Protein AF-A0A8W8MGB5-F1 (afdb_monomer_lite)

pLDDT: mean 95.46, std 3.81, range [71.25, 98.38]

Organism: Magallana gigas (NCBI:txid29159)

Sequence (83 aa):
VLSIGPFNYSTMDEIDLLCRLPDQFIREHLSTSPEQEPAHFEDAVRAALVQIRDHPKPLQTVFKEGKPRQYKLEANGAWTRCN

Secondary structure (DSSP, 8-state):
-EEE--------TTHHHHTTS-HHHHHHHH-SSGGG--TTHHHHHHHHHHHHHH-SSHHHHTSGGGPPEEEEE-TTS-EEE--

InterPro domains:
  IPR026750 Protein N-terminal asparagine amidohydrolase [PF14736] (2-81)
  IPR026750 Protein N-terminal asparagine amidohydrolase [PTHR12498] (2-82)

Foldseek 3Di:
DDWADPDADAADPCLVVLLPDDLVCCLVPVDPHSVPDDPCSSVVVSVVSVVCVVCVGCCPVPNVVRGTFDWDQDPVRDIDTDD

Structure (mmCIF, N/CA/C/O backbone):
data_AF-A0A8W8MGB5-F1
#
_entry.id   AF-A0A8W8MGB5-F1
#
loop_
_atom_site.group_PDB
_atom_site.id
_atom_site.type_symbol
_atom_site.label_atom_id
_atom_site.label_alt_id
_atom_site.label_comp_id
_atom_site.label_asym_id
_atom_site.label_entity_id
_atom_site.label_seq_id
_atom_site.pdbx_PDB_ins_code
_atom_site.Cartn_x
_atom_site.Cartn_y
_atom_site.Cartn_z
_atom_site.occupancy
_atom_site.B_iso_or_equiv
_atom_site.auth_seq_id
_atom_site.auth_comp_id
_atom_site.auth_asym_id
_atom_site.auth_atom_id
_atom_site.pdbx_PDB_model_num
ATOM 1 N N . VAL A 1 1 ? 14.117 2.786 -16.574 1.00 88.81 1 VAL A N 1
ATOM 2 C CA . VAL A 1 1 ? 13.987 1.693 -15.582 1.00 88.81 1 VAL A CA 1
ATOM 3 C C . VAL A 1 1 ? 13.276 2.261 -14.373 1.00 88.81 1 VAL A C 1
ATOM 5 O O . VAL A 1 1 ? 13.700 3.301 -13.886 1.00 88.81 1 VAL A O 1
ATOM 8 N N . LEU A 1 2 ? 12.185 1.635 -13.945 1.00 96.56 2 LEU A N 1
ATOM 9 C CA . LEU A 1 2 ? 11.491 1.965 -12.704 1.00 96.56 2 LEU A CA 1
ATOM 10 C C . LEU A 1 2 ? 12.136 1.169 -11.568 1.00 96.56 2 LEU A C 1
ATOM 12 O O . LEU A 1 2 ? 12.315 -0.041 -11.695 1.00 96.56 2 LEU A O 1
ATOM 16 N N . SER A 1 3 ? 12.496 1.842 -10.478 1.00 96.75 3 SER A N 1
ATOM 17 C CA . SER A 1 3 ? 13.104 1.222 -9.300 1.00 96.75 3 SER A CA 1
ATOM 18 C C . SER A 1 3 ? 12.186 1.413 -8.101 1.00 96.75 3 SER A C 1
ATOM 20 O O . SER A 1 3 ? 11.872 2.547 -7.751 1.00 96.75 3 SER A O 1
ATOM 22 N N . ILE A 1 4 ? 11.753 0.313 -7.484 1.00 96.62 4 ILE A N 1
ATOM 23 C CA . ILE A 1 4 ? 10.878 0.321 -6.307 1.00 96.62 4 ILE A CA 1
ATOM 24 C C . ILE A 1 4 ? 11.648 -0.227 -5.108 1.00 96.62 4 ILE A C 1
ATOM 26 O O . ILE A 1 4 ? 12.155 -1.351 -5.146 1.00 96.62 4 ILE A O 1
ATOM 30 N N . GLY A 1 5 ? 11.680 0.553 -4.029 1.00 93.88 5 GLY A N 1
ATOM 31 C CA . GLY A 1 5 ? 12.356 0.198 -2.787 1.00 93.88 5 GLY A CA 1
ATOM 32 C C . GLY A 1 5 ? 13.887 0.288 -2.874 1.00 93.88 5 GLY A C 1
ATOM 33 O O . GLY A 1 5 ? 14.402 1.009 -3.730 1.00 93.88 5 GLY A O 1
ATOM 34 N N . PRO A 1 6 ? 14.614 -0.431 -2.000 1.00 96.00 6 PRO A N 1
ATOM 35 C CA . PRO A 1 6 ? 14.073 -1.171 -0.858 1.00 96.00 6 PRO A CA 1
ATOM 36 C C . PRO A 1 6 ? 13.393 -0.216 0.134 1.00 96.00 6 PRO A C 1
ATOM 38 O O . PRO A 1 6 ? 13.805 0.930 0.286 1.00 96.00 6 PRO A O 1
ATOM 41 N N . PHE A 1 7 ? 12.347 -0.677 0.810 1.00 96.06 7 PHE A N 1
ATOM 42 C CA . PHE A 1 7 ? 11.740 0.061 1.917 1.00 96.06 7 PHE A CA 1
ATOM 43 C C . PHE A 1 7 ? 11.541 -0.851 3.119 1.00 96.06 7 PHE A C 1
ATOM 45 O O . PHE A 1 7 ? 11.525 -2.079 2.992 1.00 96.06 7 PHE A O 1
ATOM 52 N N . ASN A 1 8 ? 11.370 -0.226 4.281 1.00 95.06 8 ASN A N 1
ATOM 53 C CA . ASN A 1 8 ? 11.037 -0.899 5.522 1.00 95.06 8 ASN A CA 1
ATOM 54 C C . ASN A 1 8 ? 9.961 -0.135 6.289 1.00 95.06 8 ASN A C 1
ATOM 56 O O . ASN A 1 8 ? 9.808 1.070 6.105 1.00 95.06 8 ASN A O 1
ATOM 60 N N . TYR A 1 9 ? 9.267 -0.840 7.172 1.00 92.94 9 TYR A N 1
ATOM 61 C CA . TYR A 1 9 ? 8.338 -0.269 8.139 1.00 92.94 9 TYR A CA 1
ATOM 62 C C . TYR A 1 9 ? 8.476 -0.995 9.478 1.00 92.94 9 TYR A C 1
ATOM 64 O O . TYR A 1 9 ? 9.018 -2.102 9.544 1.00 92.94 9 TYR A O 1
ATOM 72 N N . SER A 1 10 ? 8.026 -0.344 10.549 1.00 91.81 10 SER A N 1
ATOM 73 C CA . SER A 1 10 ? 7.844 -0.992 11.846 1.00 91.81 10 SER A CA 1
ATOM 74 C C . SER A 1 10 ? 6.714 -2.017 11.772 1.00 91.81 10 SER A C 1
ATOM 76 O O . SER A 1 10 ? 5.838 -1.932 10.910 1.00 91.81 10 SER A O 1
ATOM 78 N N . THR A 1 11 ? 6.725 -2.986 12.685 1.00 87.56 11 THR A N 1
ATOM 79 C CA . THR A 1 11 ? 5.584 -3.886 12.856 1.00 87.56 11 THR A CA 1
ATOM 80 C C . THR A 1 11 ? 4.351 -3.084 13.270 1.00 87.56 11 THR A C 1
ATOM 82 O O . THR A 1 11 ? 4.466 -2.081 13.974 1.00 87.56 11 THR A O 1
ATOM 85 N N . MET A 1 12 ? 3.189 -3.514 12.787 1.00 91.50 12 MET A N 1
ATOM 86 C CA . MET A 1 12 ? 1.890 -2.947 13.131 1.00 9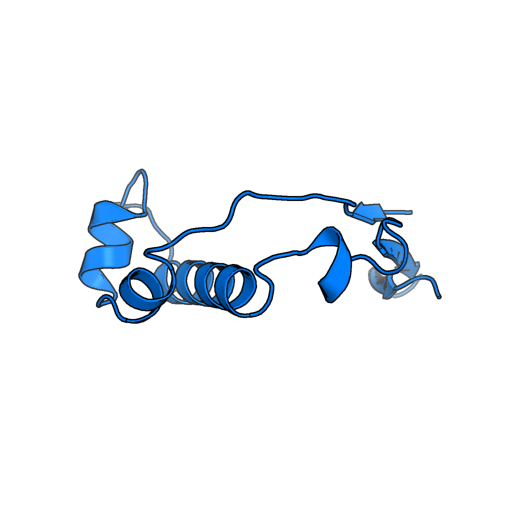1.50 12 MET A CA 1
ATOM 87 C C . MET A 1 12 ? 1.118 -4.020 13.888 1.00 91.50 12 MET A C 1
ATOM 89 O O . MET A 1 12 ? 0.691 -5.006 13.287 1.00 91.50 12 MET A O 1
ATOM 93 N N . ASP A 1 13 ? 0.993 -3.851 15.200 1.00 91.50 13 ASP A N 1
ATOM 94 C CA . ASP A 1 13 ? 0.441 -4.879 16.086 1.00 91.50 13 ASP A CA 1
ATOM 95 C C . ASP A 1 13 ? -1.057 -5.103 15.814 1.00 91.50 13 ASP A C 1
ATOM 97 O O . ASP A 1 13 ? -1.564 -6.220 15.908 1.00 91.50 13 ASP A O 1
ATOM 101 N N . GLU A 1 14 ? -1.764 -4.061 15.378 1.00 94.62 14 GLU A N 1
ATOM 102 C CA . GLU A 1 14 ? -3.195 -4.080 15.082 1.00 94.62 14 GLU A CA 1
ATOM 103 C C . GLU A 1 14 ? -3.525 -4.584 13.668 1.00 94.62 14 GLU A C 1
ATOM 105 O O . GLU A 1 14 ? -4.697 -4.599 13.283 1.00 94.62 14 GLU A O 1
ATOM 110 N N . ILE A 1 15 ? -2.535 -5.004 12.869 1.00 96.00 15 ILE A N 1
ATOM 111 C CA . ILE A 1 15 ? -2.754 -5.307 11.446 1.00 96.00 15 ILE A CA 1
ATOM 112 C C . ILE A 1 15 ? -3.796 -6.414 11.228 1.00 96.00 15 ILE A C 1
ATOM 114 O O . ILE A 1 15 ? -4.630 -6.318 10.324 1.00 96.00 15 ILE A O 1
ATOM 118 N N . ASP A 1 16 ? -3.813 -7.430 12.093 1.00 95.62 16 ASP A N 1
ATOM 119 C CA . ASP A 1 16 ? -4.791 -8.519 12.036 1.00 95.62 16 ASP A CA 1
ATOM 120 C C . ASP A 1 16 ? -6.210 -8.051 12.366 1.00 95.62 16 ASP A C 1
ATOM 122 O O . ASP A 1 16 ? -7.176 -8.569 11.798 1.00 95.62 16 ASP A O 1
ATOM 126 N N . LEU A 1 17 ? -6.343 -7.074 13.269 1.00 96.19 17 LEU A N 1
ATOM 127 C CA . LEU A 1 17 ? -7.623 -6.451 13.586 1.00 96.19 17 LEU A CA 1
ATOM 128 C C . LEU A 1 17 ? -8.103 -5.628 12.390 1.00 96.19 17 LEU A C 1
ATOM 130 O O . LEU A 1 17 ? -9.216 -5.854 11.919 1.00 96.19 17 LEU A O 1
ATOM 134 N N . LEU A 1 18 ? -7.256 -4.736 11.866 1.00 95.81 18 LEU A N 1
ATOM 135 C CA . LEU A 1 18 ? -7.578 -3.872 10.726 1.00 95.81 18 LEU A CA 1
ATOM 136 C C . LEU A 1 18 ? -8.030 -4.687 9.506 1.00 95.81 18 LEU A C 1
ATOM 138 O O . LEU A 1 18 ? -9.013 -4.335 8.857 1.00 95.81 18 LEU A O 1
ATOM 142 N N . CYS A 1 19 ? -7.390 -5.832 9.244 1.00 96.19 19 CYS A N 1
ATOM 143 C CA . CYS A 1 19 ? -7.774 -6.741 8.160 1.00 96.19 19 CYS A CA 1
ATOM 144 C C . CYS A 1 19 ? -9.201 -7.308 8.281 1.00 96.19 19 CYS A C 1
ATOM 146 O O . CYS A 1 19 ? -9.739 -7.783 7.280 1.00 96.19 19 CYS A O 1
ATOM 148 N N . ARG A 1 20 ? -9.804 -7.311 9.477 1.00 96.44 20 ARG A N 1
ATOM 149 C CA . ARG A 1 20 ? -11.131 -7.894 9.760 1.00 96.44 20 ARG A CA 1
ATOM 150 C C . ARG A 1 20 ? -12.235 -6.850 9.904 1.00 96.44 20 ARG A C 1
ATOM 152 O O . ARG A 1 20 ? -13.395 -7.230 10.037 1.00 96.44 20 ARG A O 1
ATOM 159 N N . LEU A 1 21 ? -11.893 -5.562 9.896 1.00 96.62 21 LEU A N 1
ATOM 160 C CA . LEU A 1 21 ? -12.878 -4.497 10.055 1.00 96.62 21 LEU A CA 1
ATOM 161 C C . LEU A 1 21 ? -13.827 -4.434 8.846 1.00 96.62 21 LEU A C 1
ATOM 163 O O . LEU A 1 21 ? -13.417 -4.757 7.720 1.00 96.62 21 LEU A O 1
ATOM 167 N N . PRO A 1 22 ? -15.098 -4.055 9.076 1.00 97.94 22 PRO A N 1
ATOM 168 C CA . PRO A 1 22 ? -16.090 -3.934 8.016 1.00 97.94 22 PRO A CA 1
ATOM 169 C C . PRO A 1 22 ? -15.757 -2.762 7.088 1.00 97.94 22 PRO A C 1
ATOM 171 O O . PRO A 1 22 ? -15.119 -1.795 7.502 1.00 97.94 22 PRO A O 1
ATOM 174 N N . ASP A 1 23 ? -16.233 -2.828 5.847 1.00 98.00 23 ASP A N 1
ATOM 175 C CA . ASP A 1 23 ? -15.951 -1.820 4.814 1.00 98.00 23 ASP A CA 1
ATOM 176 C C . ASP A 1 23 ? -16.372 -0.411 5.242 1.00 98.00 23 ASP A C 1
ATOM 178 O O . ASP A 1 23 ? -15.608 0.535 5.078 1.00 98.00 23 ASP A O 1
ATOM 182 N N . GLN A 1 24 ? -17.523 -0.282 5.912 1.00 97.81 24 GLN A N 1
ATOM 183 C CA . GLN A 1 24 ? -17.966 0.995 6.473 1.00 97.81 24 GLN A CA 1
ATOM 184 C C . GLN A 1 24 ? -16.900 1.620 7.388 1.00 97.81 24 GLN A C 1
ATOM 186 O O . GLN A 1 24 ? -16.602 2.803 7.260 1.00 97.81 24 GLN A O 1
ATOM 191 N N . PHE A 1 25 ? -16.270 0.823 8.257 1.00 98.00 25 PHE A N 1
ATOM 192 C CA . PHE A 1 25 ? -15.207 1.316 9.132 1.00 98.00 25 PHE A CA 1
ATOM 193 C C . PHE A 1 25 ? -13.980 1.747 8.323 1.00 98.00 25 PHE A C 1
ATOM 195 O O . PHE A 1 25 ? -13.390 2.787 8.601 1.00 98.00 25 PHE A O 1
ATOM 202 N N . ILE A 1 26 ? -13.587 0.958 7.317 1.00 97.81 26 ILE A N 1
ATOM 203 C CA . ILE A 1 26 ? -12.454 1.287 6.444 1.00 97.81 26 ILE A CA 1
ATOM 204 C C . ILE A 1 26 ? -12.701 2.625 5.744 1.00 97.81 26 ILE A C 1
ATOM 206 O O . ILE A 1 26 ? -11.834 3.497 5.773 1.00 97.81 26 ILE A O 1
ATOM 210 N N . ARG A 1 27 ? -13.886 2.817 5.161 1.00 98.00 27 ARG A N 1
ATOM 211 C CA . ARG A 1 27 ? -14.242 4.061 4.480 1.00 98.00 27 ARG A CA 1
ATOM 212 C C . ARG A 1 27 ? -14.295 5.239 5.443 1.00 98.00 27 ARG A C 1
ATOM 214 O O . ARG A 1 27 ? -13.739 6.278 5.129 1.00 98.00 27 ARG A O 1
ATOM 221 N N . GLU A 1 28 ? -14.920 5.096 6.606 1.00 98.06 28 GLU A N 1
ATOM 222 C CA . GLU A 1 28 ? -15.100 6.209 7.548 1.00 98.06 28 GLU A CA 1
ATOM 223 C C . GLU A 1 28 ? -13.814 6.599 8.290 1.00 98.06 28 GLU A C 1
ATOM 225 O O . GLU A 1 28 ? -13.633 7.772 8.616 1.00 98.06 28 GLU A O 1
ATOM 230 N N . HIS A 1 29 ? -12.915 5.645 8.556 1.00 97.56 29 HIS A N 1
ATOM 231 C CA . HIS A 1 29 ? -11.768 5.866 9.445 1.00 97.56 29 HIS A CA 1
ATOM 232 C C . HIS A 1 29 ? -10.394 5.717 8.793 1.00 97.56 29 HIS A C 1
ATOM 234 O O . HIS A 1 29 ? -9.413 6.185 9.370 1.00 97.56 29 HIS A O 1
ATOM 240 N N . LEU A 1 30 ? -10.292 5.078 7.624 1.00 96.88 30 LEU A N 1
ATOM 241 C CA . LEU A 1 30 ? -9.025 4.935 6.890 1.00 96.88 30 LEU A CA 1
ATOM 242 C C . LEU A 1 30 ? -8.970 5.791 5.614 1.00 96.88 30 LEU A C 1
ATOM 244 O O . LEU A 1 30 ? -7.931 5.830 4.958 1.00 96.88 30 LEU A O 1
ATOM 248 N N . SER A 1 31 ? -10.053 6.499 5.283 1.00 98.06 31 SER A N 1
ATOM 249 C CA . SER A 1 31 ? -10.077 7.551 4.263 1.00 98.06 31 SER A CA 1
ATOM 250 C C . SER A 1 31 ? -9.879 8.935 4.882 1.00 98.06 31 SER A C 1
ATOM 252 O O . SER A 1 31 ? -10.296 9.200 6.009 1.00 98.06 31 SER A O 1
ATOM 254 N N . THR A 1 32 ? -9.299 9.855 4.111 1.00 98.19 32 THR A N 1
ATOM 255 C CA . THR A 1 32 ? -9.301 11.290 4.433 1.00 98.19 32 THR A CA 1
ATOM 256 C C . THR A 1 32 ? -10.558 12.015 3.937 1.00 98.19 32 THR A C 1
ATOM 258 O O . THR A 1 32 ? -10.824 13.134 4.373 1.00 98.19 32 THR A O 1
ATOM 261 N N . SER A 1 33 ? -11.335 11.398 3.043 1.00 97.69 33 SER A N 1
ATOM 262 C CA . SER A 1 33 ? -12.562 11.941 2.452 1.00 97.69 33 SER A CA 1
ATOM 263 C C . SER A 1 33 ? -13.571 10.823 2.116 1.00 97.69 33 SER A C 1
ATOM 265 O O . SER A 1 33 ? -13.773 10.530 0.935 1.00 97.69 33 SER A O 1
ATOM 267 N N . PRO A 1 34 ? -14.237 10.219 3.123 1.00 98.06 34 PRO A N 1
ATOM 268 C CA . PRO A 1 34 ? -15.062 9.008 2.972 1.00 98.06 34 PRO A CA 1
ATOM 269 C C . PRO A 1 34 ? -16.108 9.068 1.846 1.00 98.06 34 PRO A C 1
ATOM 271 O O . PRO A 1 34 ? -16.321 8.099 1.118 1.00 98.06 34 PRO A O 1
ATOM 274 N N . GLU A 1 35 ? -16.752 10.225 1.678 1.00 98.06 35 GLU A N 1
ATOM 275 C CA . GLU A 1 35 ? -17.799 10.455 0.673 1.00 98.06 35 GLU A CA 1
ATOM 276 C C . GLU A 1 35 ? -17.260 10.608 -0.758 1.00 98.06 35 GLU A C 1
ATOM 278 O O . GLU A 1 35 ? -18.025 10.506 -1.712 1.00 98.06 35 GLU A O 1
ATOM 283 N N . GLN A 1 36 ? -15.960 10.872 -0.916 1.00 98.38 36 GLN A N 1
ATOM 284 C CA . GLN A 1 36 ? -15.313 11.107 -2.213 1.00 98.38 36 GLN A CA 1
ATOM 285 C C . GLN A 1 36 ? -14.496 9.903 -2.695 1.00 98.38 36 GLN A C 1
ATOM 287 O O . GLN A 1 36 ? -13.941 9.934 -3.794 1.00 98.38 36 GLN A O 1
ATOM 292 N N . GLU A 1 37 ? -14.413 8.845 -1.888 1.00 98.38 37 GLU A N 1
ATOM 293 C CA . GLU A 1 37 ? -13.660 7.651 -2.249 1.00 98.38 37 GLU A CA 1
ATOM 294 C C . GLU A 1 37 ? -14.325 6.868 -3.390 1.00 98.38 37 GLU A C 1
ATOM 296 O O . GLU A 1 37 ? -15.559 6.764 -3.457 1.00 98.38 37 GLU A O 1
ATOM 301 N N . PRO A 1 38 ? -13.526 6.255 -4.282 1.00 97.62 38 PRO A N 1
ATOM 302 C CA . PRO A 1 38 ? -14.048 5.438 -5.364 1.00 97.62 38 PRO A CA 1
ATOM 303 C C . PRO A 1 38 ? -14.757 4.181 -4.837 1.00 97.62 38 PRO A C 1
ATOM 305 O O . PRO A 1 38 ? -14.622 3.773 -3.683 1.00 97.62 38 PRO A O 1
ATOM 308 N N . ALA A 1 39 ? -15.494 3.508 -5.723 1.00 96.38 39 ALA A N 1
ATOM 309 C CA . ALA A 1 39 ? -16.268 2.312 -5.379 1.00 96.38 39 ALA A CA 1
ATOM 310 C C . ALA A 1 39 ? -15.422 1.132 -4.852 1.00 96.38 39 ALA A C 1
ATOM 312 O O . ALA A 1 39 ? -15.958 0.280 -4.158 1.00 96.38 39 ALA A O 1
ATOM 313 N N . HIS A 1 40 ? -14.122 1.081 -5.167 1.00 96.44 40 HIS A N 1
ATOM 314 C CA . HIS A 1 40 ? -13.212 -0.020 -4.803 1.00 96.44 40 HIS A CA 1
ATOM 315 C C . HIS A 1 40 ? -12.183 0.368 -3.733 1.00 96.44 40 HIS A C 1
ATOM 317 O O . HIS A 1 40 ? -11.124 -0.255 -3.627 1.00 96.44 40 HIS A O 1
ATOM 323 N N . PHE A 1 41 ? -12.440 1.442 -2.985 1.00 98.38 41 PHE A N 1
ATOM 324 C CA . PHE A 1 41 ? -11.501 1.947 -1.990 1.00 98.38 41 PHE A CA 1
ATOM 325 C C . PHE A 1 41 ? -11.201 0.910 -0.904 1.00 98.38 41 PHE A C 1
ATOM 327 O O . PHE A 1 41 ? -10.039 0.627 -0.617 1.00 98.38 41 PHE A O 1
ATOM 334 N N . GLU A 1 42 ? -12.233 0.290 -0.344 1.00 98.12 42 GLU A N 1
ATOM 335 C CA . GLU A 1 42 ? -12.102 -0.659 0.756 1.00 98.12 42 GLU A CA 1
ATOM 336 C C . GLU A 1 42 ? -11.365 -1.926 0.334 1.00 98.12 42 GLU A C 1
ATOM 338 O O . GLU A 1 42 ? -10.505 -2.404 1.075 1.00 98.12 42 GLU A O 1
ATOM 343 N N . ASP A 1 43 ? -11.619 -2.414 -0.883 1.00 97.88 43 ASP A N 1
ATOM 344 C CA . ASP A 1 43 ? -10.883 -3.531 -1.479 1.00 97.88 43 ASP A CA 1
ATOM 345 C C . ASP A 1 43 ? -9.387 -3.206 -1.602 1.00 97.88 43 ASP A C 1
ATOM 347 O O . ASP A 1 43 ? -8.531 -4.014 -1.226 1.00 97.88 43 ASP A O 1
ATOM 351 N N . ALA A 1 44 ? -9.057 -2.005 -2.091 1.00 98.19 44 ALA A N 1
ATOM 352 C CA . ALA A 1 44 ? -7.676 -1.558 -2.253 1.00 98.19 44 ALA A CA 1
ATOM 353 C C . ALA A 1 44 ? -6.962 -1.398 -0.901 1.00 98.19 44 ALA A C 1
ATOM 355 O O . ALA A 1 44 ? -5.825 -1.855 -0.741 1.00 98.19 44 ALA A O 1
ATOM 356 N 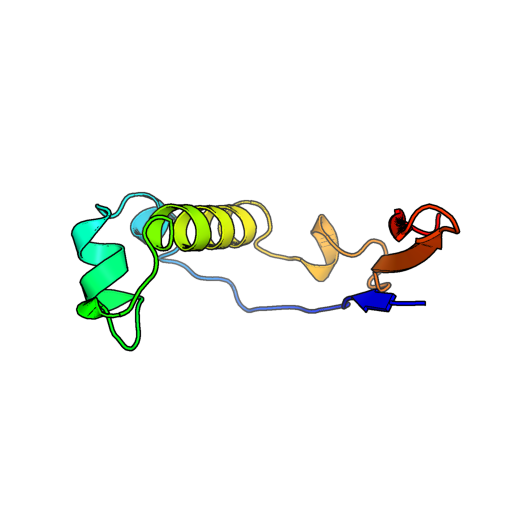N . VAL A 1 45 ? -7.633 -0.809 0.094 1.00 98.12 45 VAL A N 1
ATOM 357 C CA . VAL A 1 45 ? -7.101 -0.685 1.458 1.00 98.12 45 VAL A CA 1
ATOM 358 C C . VAL A 1 45 ? -6.904 -2.063 2.083 1.00 98.12 45 VAL A C 1
ATOM 360 O O . VAL A 1 45 ? -5.840 -2.339 2.636 1.00 98.12 45 VAL A O 1
ATOM 363 N N . ARG A 1 46 ? -7.875 -2.973 1.950 1.00 97.88 46 ARG A N 1
ATOM 364 C CA . ARG A 1 46 ? -7.780 -4.335 2.489 1.00 97.88 46 ARG A CA 1
ATOM 365 C C . ARG A 1 46 ? -6.623 -5.107 1.860 1.00 97.88 46 ARG A C 1
ATOM 367 O O . ARG A 1 46 ? -5.876 -5.765 2.582 1.00 97.88 46 ARG A O 1
ATOM 374 N N . ALA A 1 47 ? -6.419 -4.983 0.549 1.00 98.12 47 ALA A N 1
ATOM 375 C CA . ALA A 1 47 ? -5.270 -5.573 -0.133 1.00 98.12 47 ALA A CA 1
ATOM 376 C C . ALA A 1 47 ? -3.934 -5.024 0.401 1.00 98.12 47 ALA A C 1
ATOM 378 O O . ALA A 1 47 ? -2.998 -5.793 0.625 1.00 98.12 47 ALA A O 1
ATOM 379 N N . ALA A 1 48 ? -3.850 -3.717 0.670 1.00 97.25 48 ALA A N 1
ATOM 380 C CA . ALA A 1 48 ? -2.663 -3.107 1.265 1.00 97.25 48 ALA A CA 1
ATOM 381 C C . ALA A 1 48 ? -2.409 -3.596 2.704 1.00 97.25 48 ALA A C 1
ATOM 383 O O . ALA A 1 48 ? -1.275 -3.936 3.045 1.00 97.25 48 ALA A O 1
ATOM 384 N N . LEU A 1 49 ? -3.449 -3.697 3.536 1.00 97.56 49 LEU A N 1
ATOM 385 C CA . LEU A 1 49 ? -3.337 -4.222 4.901 1.00 97.56 49 LEU A CA 1
ATOM 386 C C . LEU A 1 49 ? -2.878 -5.689 4.905 1.00 97.56 49 LEU A C 1
ATOM 388 O O . LEU A 1 49 ? -1.974 -6.053 5.657 1.00 97.56 49 LEU A O 1
ATOM 392 N N . VAL A 1 50 ? -3.432 -6.516 4.013 1.00 97.06 50 VAL A N 1
ATOM 393 C CA . VAL A 1 50 ? -3.003 -7.912 3.823 1.00 97.06 50 VAL A CA 1
ATOM 394 C C . VAL A 1 50 ? -1.538 -7.988 3.390 1.00 97.06 50 VAL A C 1
ATOM 396 O O . VAL A 1 50 ? -0.782 -8.779 3.949 1.00 97.06 50 VAL A O 1
ATOM 399 N N . GLN A 1 51 ? -1.101 -7.131 2.464 1.00 96.94 51 GLN A N 1
ATOM 400 C CA . GLN A 1 51 ? 0.300 -7.054 2.044 1.00 96.94 51 GLN A CA 1
ATOM 401 C C . GLN A 1 51 ? 1.233 -6.738 3.226 1.00 96.94 51 GLN A C 1
ATOM 403 O O . GLN A 1 51 ? 2.305 -7.334 3.330 1.00 96.94 51 GLN A O 1
ATOM 408 N N . ILE A 1 52 ? 0.843 -5.821 4.118 1.00 96.38 52 ILE A N 1
ATOM 409 C CA . ILE A 1 52 ? 1.622 -5.478 5.321 1.00 96.38 52 ILE A CA 1
ATOM 410 C C . ILE A 1 52 ? 1.658 -6.666 6.291 1.00 96.38 52 ILE A C 1
ATOM 412 O O . ILE A 1 52 ? 2.737 -7.026 6.766 1.00 96.38 52 ILE A O 1
ATOM 416 N N . ARG A 1 53 ? 0.506 -7.307 6.536 1.00 96.25 53 ARG A N 1
ATOM 417 C CA . ARG A 1 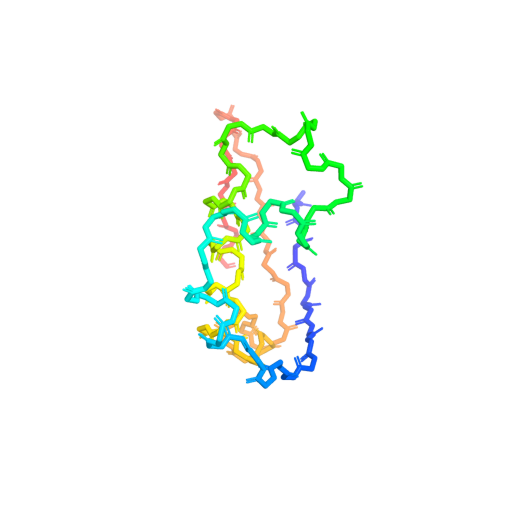53 ? 0.375 -8.484 7.410 1.00 96.25 53 ARG A CA 1
ATOM 418 C C . ARG A 1 53 ? 1.247 -9.647 6.943 1.00 96.25 53 ARG A C 1
ATOM 420 O O . ARG A 1 53 ? 1.963 -10.236 7.745 1.00 96.25 53 ARG A O 1
ATOM 427 N N . ASP A 1 54 ? 1.209 -9.965 5.652 1.00 95.94 54 ASP A N 1
ATOM 428 C CA . ASP A 1 54 ? 1.926 -11.110 5.076 1.00 95.94 54 ASP A CA 1
ATOM 429 C C . ASP A 1 54 ? 3.436 -10.830 4.930 1.00 95.94 54 ASP A C 1
ATOM 431 O O . ASP A 1 54 ? 4.257 -11.740 4.763 1.00 95.94 54 ASP A O 1
ATOM 435 N N . HIS A 1 55 ? 3.836 -9.559 5.023 1.00 96.00 55 HIS A N 1
ATOM 436 C CA . HIS A 1 55 ? 5.218 -9.117 4.895 1.00 96.00 55 HIS A CA 1
ATOM 437 C C . HIS A 1 55 ? 5.624 -8.136 6.005 1.00 96.00 55 HIS A C 1
ATOM 439 O O . HIS A 1 55 ? 6.026 -7.013 5.704 1.00 96.00 55 HIS A O 1
ATOM 445 N N . PRO A 1 56 ? 5.647 -8.544 7.284 1.00 94.50 56 PRO A N 1
ATOM 446 C CA . PRO A 1 56 ? 5.951 -7.643 8.400 1.00 94.50 56 PRO A CA 1
ATOM 447 C C . PRO A 1 56 ? 7.407 -7.138 8.400 1.00 94.50 56 PRO A C 1
ATOM 449 O O . PRO A 1 56 ? 7.744 -6.203 9.119 1.00 94.50 56 PRO A O 1
ATOM 452 N N . LYS A 1 57 ? 8.290 -7.760 7.601 1.00 93.75 57 LYS A N 1
ATOM 453 C CA . LYS A 1 57 ? 9.698 -7.376 7.400 1.00 93.75 57 LYS A CA 1
ATOM 454 C C . LYS A 1 57 ? 10.021 -7.320 5.899 1.00 93.75 57 LYS A C 1
ATOM 456 O O . LYS A 1 57 ? 10.669 -8.234 5.379 1.00 93.75 57 LYS A O 1
ATOM 461 N N . PRO A 1 58 ? 9.594 -6.275 5.171 1.00 95.00 58 PRO A N 1
ATOM 462 C CA . PRO A 1 58 ? 9.667 -6.222 3.707 1.00 95.00 58 PRO A CA 1
ATOM 463 C C . PRO A 1 58 ? 11.103 -6.272 3.165 1.00 95.00 58 PRO A C 1
ATOM 465 O O . PRO A 1 58 ? 11.323 -6.823 2.086 1.00 95.00 58 PRO A O 1
ATOM 468 N N . LEU A 1 59 ? 12.104 -5.802 3.921 1.00 94.19 59 LEU A N 1
ATOM 469 C CA . LEU A 1 59 ? 13.520 -5.969 3.558 1.00 94.19 59 LEU A CA 1
ATOM 470 C C . LEU A 1 59 ? 13.971 -7.435 3.469 1.00 94.19 59 LEU A C 1
ATOM 472 O O . LEU A 1 59 ? 15.006 -7.711 2.878 1.00 94.19 59 LEU A O 1
ATOM 476 N N . GLN A 1 60 ? 13.231 -8.365 4.072 1.00 91.62 60 GLN A N 1
ATOM 477 C CA . GLN A 1 60 ? 13.539 -9.796 4.057 1.00 91.62 60 GLN A CA 1
ATOM 478 C C . GLN A 1 60 ? 12.576 -10.561 3.144 1.00 91.62 60 GLN A C 1
ATOM 480 O O . GLN A 1 60 ? 12.992 -11.462 2.421 1.00 91.62 60 GLN A O 1
ATOM 485 N N . THR A 1 61 ? 11.292 -10.195 3.149 1.00 93.06 61 THR A N 1
ATOM 486 C CA . THR A 1 61 ? 10.238 -10.941 2.443 1.00 93.06 61 THR A CA 1
ATOM 487 C C . THR A 1 61 ? 9.943 -10.413 1.035 1.00 93.06 61 THR A C 1
ATOM 489 O O . THR A 1 61 ? 9.524 -11.176 0.166 1.00 93.06 61 THR A O 1
ATOM 492 N N . VAL A 1 62 ? 10.177 -9.121 0.772 1.00 94.88 62 VAL A N 1
ATOM 493 C CA . VAL A 1 62 ? 9.840 -8.450 -0.500 1.00 94.88 62 VAL A CA 1
ATOM 494 C C . VAL A 1 62 ? 11.097 -8.118 -1.309 1.00 94.88 62 VAL A C 1
ATOM 496 O O . VAL A 1 62 ? 11.122 -8.358 -2.527 1.00 94.88 62 VAL A O 1
ATOM 499 N N . PHE A 1 63 ? 12.131 -7.594 -0.649 1.00 94.75 63 PHE A N 1
ATOM 500 C CA . PHE A 1 63 ? 13.379 -7.116 -1.250 1.00 94.75 63 PHE A CA 1
ATOM 501 C C . PHE A 1 63 ? 14.535 -8.072 -0.949 1.00 94.75 63 PHE A C 1
ATOM 503 O O . PHE A 1 63 ? 15.202 -7.954 0.072 1.00 94.75 63 PHE A O 1
ATOM 510 N N . LYS A 1 64 ? 14.794 -9.031 -1.844 1.00 87.19 64 LYS A N 1
ATOM 511 C CA . LYS A 1 64 ? 15.918 -9.969 -1.683 1.00 87.19 64 LYS A CA 1
ATOM 512 C C . LYS A 1 64 ? 17.232 -9.197 -1.543 1.00 87.19 64 LYS A C 1
ATOM 514 O O . LYS A 1 64 ? 17.487 -8.283 -2.323 1.00 87.19 64 LYS A O 1
ATOM 519 N N . GLU A 1 65 ? 18.045 -9.570 -0.555 1.00 88.69 65 GLU A N 1
ATOM 520 C CA . GLU A 1 65 ? 19.343 -8.935 -0.267 1.00 88.69 65 GLU A CA 1
ATOM 521 C C . GLU A 1 65 ? 19.256 -7.415 -0.021 1.00 88.69 65 GLU A C 1
ATOM 523 O O . GLU A 1 65 ? 20.234 -6.698 -0.216 1.00 88.69 65 GLU A O 1
ATOM 528 N N . GLY A 1 66 ? 18.078 -6.896 0.353 1.00 86.12 66 GLY A N 1
ATOM 529 C CA . GLY A 1 66 ? 17.862 -5.457 0.501 1.00 86.12 66 GLY A CA 1
ATOM 530 C C . GLY A 1 66 ? 17.972 -4.677 -0.813 1.00 86.12 66 GLY A C 1
ATOM 531 O O . GLY A 1 66 ? 18.165 -3.467 -0.781 1.00 86.12 66 GLY A O 1
ATOM 532 N N . LYS A 1 67 ? 17.864 -5.334 -1.975 1.00 93.31 67 LYS A N 1
ATOM 533 C CA . LYS A 1 67 ? 17.938 -4.676 -3.286 1.00 93.31 67 LYS A CA 1
ATOM 534 C C . LYS A 1 67 ? 16.559 -4.213 -3.768 1.00 93.31 67 LYS A C 1
ATOM 536 O O . LYS A 1 67 ? 15.556 -4.885 -3.504 1.00 93.31 67 LYS A O 1
ATOM 541 N N . PRO A 1 68 ? 16.489 -3.097 -4.5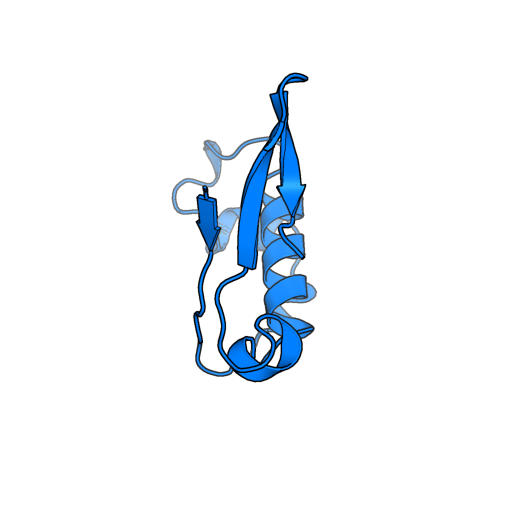15 1.00 95.62 68 PRO A N 1
ATOM 542 C CA . PRO A 1 68 ? 15.246 -2.647 -5.126 1.00 95.62 68 PRO A CA 1
ATOM 543 C C . PRO A 1 68 ? 14.713 -3.667 -6.134 1.00 95.62 68 PRO A C 1
ATOM 545 O O . PRO A 1 68 ? 15.469 -4.410 -6.761 1.00 95.62 68 PRO A O 1
ATOM 548 N N . ARG A 1 69 ? 13.398 -3.651 -6.362 1.00 95.44 69 ARG A N 1
ATOM 549 C CA . ARG A 1 69 ? 12.805 -4.322 -7.524 1.00 95.44 69 ARG A CA 1
ATOM 550 C C . ARG A 1 69 ? 12.881 -3.378 -8.716 1.00 95.44 69 ARG A C 1
ATOM 552 O O . ARG A 1 69 ? 12.349 -2.271 -8.659 1.00 95.44 69 ARG A O 1
ATOM 559 N N . GLN A 1 70 ? 13.529 -3.823 -9.783 1.00 96.56 70 GLN A N 1
ATOM 560 C CA . GLN A 1 70 ? 13.652 -3.053 -11.014 1.00 96.56 70 GLN A CA 1
ATOM 561 C C . GLN A 1 70 ? 12.673 -3.560 -12.066 1.00 96.56 70 GLN A C 1
ATOM 563 O O . GLN A 1 70 ? 12.442 -4.763 -12.186 1.00 96.56 70 GLN A O 1
ATOM 568 N N . TYR A 1 71 ? 12.105 -2.631 -12.826 1.00 97.56 71 TYR A N 1
ATOM 569 C CA . TYR A 1 71 ? 11.181 -2.910 -13.915 1.00 97.56 71 TYR A CA 1
ATOM 570 C C . TYR A 1 71 ? 11.557 -2.092 -15.151 1.00 97.56 71 TYR A C 1
ATOM 572 O O . TYR A 1 71 ? 12.001 -0.940 -15.055 1.00 97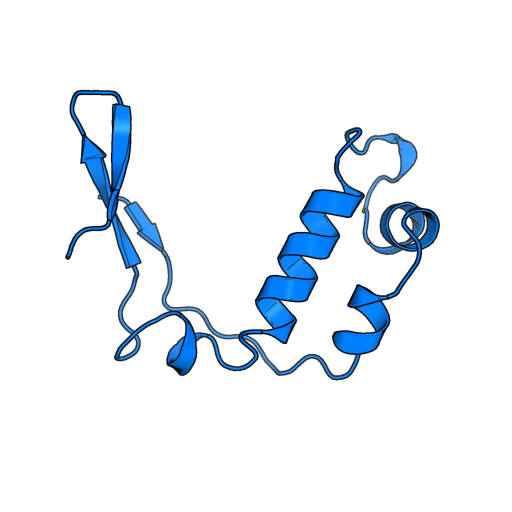.56 71 TYR A O 1
ATOM 580 N N . LYS A 1 72 ? 11.349 -2.672 -16.330 1.00 97.69 72 LYS A N 1
ATOM 581 C CA . LYS A 1 72 ? 11.491 -1.993 -17.619 1.00 97.69 72 LYS A CA 1
ATOM 582 C C . LYS A 1 72 ? 10.158 -1.961 -18.353 1.00 97.69 72 LYS A C 1
ATOM 584 O O . LYS A 1 72 ? 9.356 -2.883 -18.228 1.00 97.69 72 LYS A O 1
ATOM 589 N N . LEU A 1 73 ? 9.941 -0.877 -19.088 1.00 97.56 73 LEU A N 1
ATOM 590 C CA . LEU A 1 73 ? 8.814 -0.745 -19.996 1.00 97.56 73 LEU A CA 1
ATOM 591 C C . LEU A 1 73 ? 9.199 -1.429 -21.307 1.00 97.56 73 LEU A C 1
ATOM 593 O O . LEU A 1 73 ? 10.192 -1.050 -21.930 1.00 97.56 73 LEU A O 1
ATOM 597 N N . GLU A 1 74 ? 8.458 -2.460 -21.682 1.00 96.81 74 GLU A N 1
ATOM 598 C CA . GLU A 1 74 ? 8.642 -3.157 -22.951 1.00 96.81 74 GLU A CA 1
ATOM 599 C C . GLU A 1 74 ? 8.010 -2.367 -24.105 1.00 96.81 74 GLU A C 1
ATOM 601 O O . GLU A 1 74 ? 7.172 -1.488 -23.904 1.00 96.81 74 GLU A O 1
ATOM 606 N N . ALA A 1 75 ? 8.368 -2.720 -25.342 1.00 97.38 75 ALA A N 1
ATOM 607 C CA . ALA A 1 75 ? 7.840 -2.064 -26.541 1.00 97.38 75 ALA A CA 1
ATOM 608 C C . ALA A 1 75 ? 6.307 -2.175 -26.683 1.00 97.38 75 ALA A C 1
ATOM 610 O O . ALA A 1 75 ? 5.688 -1.324 -27.312 1.00 97.38 75 ALA A O 1
ATOM 611 N N . ASN A 1 76 ? 5.687 -3.197 -26.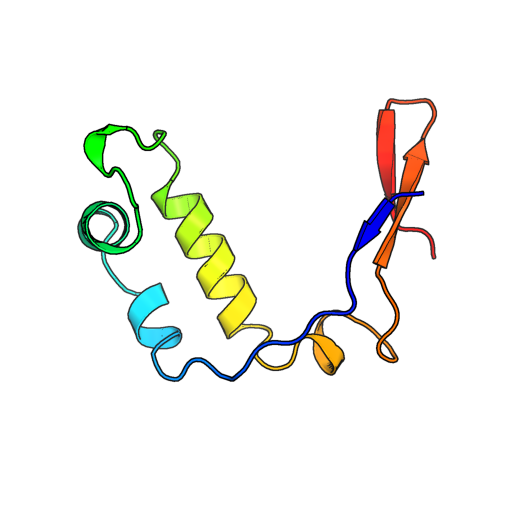081 1.00 96.44 76 ASN A N 1
ATOM 612 C CA . ASN A 1 76 ? 4.229 -3.361 -26.042 1.00 96.44 76 ASN A CA 1
ATOM 613 C C . ASN A 1 76 ? 3.545 -2.526 -24.938 1.00 96.44 76 ASN A C 1
ATOM 615 O O . ASN A 1 76 ? 2.341 -2.662 -24.736 1.00 96.44 76 ASN A O 1
ATOM 619 N N . GLY A 1 77 ? 4.298 -1.705 -24.198 1.00 96.25 77 GLY A N 1
ATOM 620 C CA . GLY A 1 77 ? 3.791 -0.877 -23.105 1.00 96.25 77 GLY A CA 1
ATOM 621 C C . GLY A 1 77 ? 3.619 -1.605 -21.767 1.00 96.25 77 GLY A C 1
ATOM 622 O O . GLY A 1 77 ? 3.198 -0.981 -20.795 1.00 96.25 77 GLY A O 1
ATOM 623 N N . ALA A 1 78 ? 3.950 -2.896 -21.673 1.00 97.00 78 ALA A N 1
ATOM 624 C CA . ALA A 1 78 ? 3.888 -3.634 -20.416 1.00 97.00 78 ALA A CA 1
ATOM 625 C C . ALA A 1 78 ? 5.141 -3.400 -19.559 1.00 97.00 78 ALA A C 1
ATOM 627 O O . ALA A 1 78 ? 6.263 -3.323 -20.065 1.00 97.00 78 ALA A O 1
ATOM 628 N N . TRP A 1 79 ? 4.962 -3.343 -18.240 1.00 97.38 79 TRP A N 1
ATOM 629 C CA . TRP A 1 79 ? 6.074 -3.349 -17.293 1.00 97.38 79 TRP A CA 1
ATOM 630 C C . TRP A 1 79 ? 6.495 -4.784 -16.979 1.00 97.38 79 TRP A C 1
ATOM 632 O O . TRP A 1 79 ? 5.700 -5.564 -16.459 1.00 97.38 79 TRP A O 1
ATOM 642 N N . THR A 1 80 ? 7.763 -5.114 -17.227 1.00 97.12 80 THR A N 1
ATOM 643 C CA . THR A 1 80 ? 8.339 -6.425 -16.893 1.00 97.12 80 THR A CA 1
ATOM 644 C C . THR A 1 80 ? 9.430 -6.266 -15.846 1.00 97.12 80 THR A C 1
ATOM 646 O O . THR A 1 80 ? 10.221 -5.320 -15.889 1.00 97.12 80 THR A O 1
ATOM 649 N N . ARG A 1 81 ? 9.472 -7.189 -14.880 1.00 94.38 81 ARG A N 1
ATOM 650 C CA . ARG A 1 81 ? 10.501 -7.206 -13.838 1.00 94.38 81 ARG A CA 1
ATOM 651 C C . ARG A 1 81 ? 11.860 -7.536 -14.459 1.00 94.38 81 ARG A C 1
ATOM 653 O O . ARG A 1 81 ? 11.980 -8.504 -15.203 1.00 94.38 81 ARG A O 1
ATOM 660 N N . CYS A 1 82 ? 12.873 -6.739 -14.142 1.00 91.38 82 CYS A N 1
ATOM 661 C CA . CYS A 1 82 ? 14.260 -7.073 -14.439 1.00 91.38 82 CYS A CA 1
ATOM 662 C C . CYS A 1 82 ? 14.685 -8.239 -13.530 1.00 91.38 82 CYS A C 1
ATOM 664 O O . CYS A 1 82 ? 14.395 -8.200 -12.329 1.00 91.38 82 CYS A O 1
ATOM 666 N N . ASN A 1 83 ? 15.317 -9.266 -14.105 1.00 71.25 83 ASN A N 1
ATOM 667 C CA . ASN A 1 83 ? 15.847 -10.411 -13.354 1.00 71.25 83 ASN A CA 1
ATOM 668 C C . ASN A 1 83 ? 16.939 -9.993 -12.369 1.00 71.25 83 ASN A C 1
ATOM 670 O O . ASN A 1 83 ? 17.771 -9.141 -12.755 1.00 71.25 83 ASN A O 1
#

Radius of gyration: 16.03 Å; chains: 1; bounding box: 37×23×43 Å